Protein AF-A0A5U2LU31-F1 (afdb_monomer)

Organism: Salmonella enterica (NCBI:txid28901)

Secondary structure (DSSP, 8-state):
-HHHHHHHHHHHHHHHHHS-----------B--SGGG-BSSS-B--TTTTSSPPHHHHHHHHTT----BGGGT-SB-

Structure (mmCIF, N/CA/C/O backbone):
data_AF-A0A5U2LU31-F1
#
_entry.id   AF-A0A5U2LU31-F1
#
loop_
_atom_site.group_PDB
_atom_site.id
_atom_site.type_symbol
_atom_site.label_atom_id
_atom_site.label_alt_id
_atom_site.label_comp_id
_atom_site.label_asym_id
_atom_site.label_entity_id
_atom_site.label_seq_id
_atom_site.pdbx_PDB_ins_code
_atom_site.Cartn_x
_atom_site.Cartn_y
_atom_site.Cartn_z
_atom_site.occupancy
_atom_site.B_iso_or_equiv
_atom_site.auth_seq_id
_atom_site.auth_comp_id
_atom_site.auth_asym_id
_atom_site.auth_atom_id
_atom_site.pdbx_PDB_model_num
ATOM 1 N N . MET A 1 1 ? -29.910 -8.704 55.199 1.00 59.28 1 MET A N 1
ATOM 2 C CA . MET A 1 1 ? -30.167 -8.788 53.735 1.00 59.28 1 MET A CA 1
ATOM 3 C C . MET A 1 1 ? -29.500 -7.676 52.914 1.00 59.28 1 MET A C 1
ATOM 5 O O . MET A 1 1 ? -29.308 -7.854 51.718 1.00 59.28 1 MET A O 1
ATOM 9 N N . THR A 1 2 ? -29.117 -6.553 53.524 1.00 61.78 2 THR A N 1
ATOM 10 C CA . THR A 1 2 ? -28.649 -5.331 52.844 1.00 61.78 2 THR A CA 1
ATOM 11 C C . THR A 1 2 ? -27.250 -5.454 52.228 1.00 61.78 2 THR A C 1
ATOM 13 O O . THR A 1 2 ? -27.074 -5.082 51.077 1.00 61.78 2 THR A O 1
ATOM 16 N N . GLN A 1 3 ? -26.288 -6.077 52.921 1.00 62.81 3 GLN A N 1
ATOM 17 C CA . GLN A 1 3 ? -24.901 -6.206 52.439 1.00 62.81 3 GLN A CA 1
ATOM 18 C C . GLN A 1 3 ? -24.751 -7.012 51.137 1.00 62.81 3 GLN A C 1
ATOM 20 O O . GLN A 1 3 ? -23.985 -6.626 50.260 1.00 62.81 3 GLN A O 1
ATOM 25 N N . LYS A 1 4 ? -25.509 -8.109 50.985 1.00 62.59 4 LYS A N 1
ATOM 26 C CA . LYS A 1 4 ? -25.465 -8.959 49.780 1.00 62.59 4 LYS A CA 1
ATOM 27 C C . LYS A 1 4 ? -25.918 -8.196 48.531 1.00 62.59 4 LYS A C 1
ATOM 29 O O . LYS A 1 4 ? -25.363 -8.385 47.457 1.00 62.59 4 LYS A O 1
ATOM 34 N N . ARG A 1 5 ? -26.896 -7.294 48.687 1.00 63.47 5 ARG A N 1
ATOM 35 C CA . ARG A 1 5 ? -27.371 -6.415 47.609 1.00 63.47 5 ARG A CA 1
ATOM 36 C C . ARG A 1 5 ? -26.329 -5.365 47.234 1.00 63.47 5 ARG A C 1
ATOM 38 O O . ARG A 1 5 ? -26.205 -5.049 46.058 1.00 63.47 5 ARG A O 1
ATOM 45 N N . THR A 1 6 ? -25.578 -4.841 48.201 1.00 65.94 6 THR A N 1
ATOM 46 C CA . THR A 1 6 ? -24.507 -3.872 47.934 1.00 65.94 6 THR A CA 1
ATOM 47 C C . THR A 1 6 ? -23.318 -4.527 47.225 1.00 65.94 6 THR A C 1
ATOM 49 O O . THR A 1 6 ? -22.845 -3.997 46.227 1.00 65.94 6 THR A O 1
ATOM 52 N N . LEU A 1 7 ? -22.905 -5.721 47.664 1.00 68.44 7 LEU A N 1
ATOM 53 C CA . LEU A 1 7 ? -21.862 -6.525 47.009 1.00 68.44 7 LEU A CA 1
ATOM 54 C C . LEU A 1 7 ? -22.210 -6.864 45.554 1.00 68.44 7 LEU A C 1
ATOM 56 O O . LEU A 1 7 ? -21.367 -6.726 44.674 1.00 68.44 7 LEU A O 1
ATOM 60 N N . LEU A 1 8 ? -23.466 -7.236 45.290 1.00 74.19 8 LEU A N 1
ATOM 61 C CA . LEU A 1 8 ? -23.928 -7.531 43.933 1.00 74.19 8 LEU A CA 1
ATOM 62 C C . LEU A 1 8 ? -23.893 -6.286 43.027 1.00 74.19 8 LEU A C 1
ATOM 64 O O . LEU A 1 8 ? -23.479 -6.377 41.876 1.00 74.19 8 LEU A O 1
ATOM 68 N N . LYS A 1 9 ? -24.277 -5.113 43.554 1.00 69.19 9 LYS A N 1
ATOM 69 C CA . LYS A 1 9 ? -24.231 -3.840 42.813 1.00 69.19 9 LYS A CA 1
ATOM 70 C C . LYS A 1 9 ? -22.809 -3.459 42.409 1.00 69.19 9 LYS A C 1
ATOM 72 O O . LYS A 1 9 ? -22.593 -3.079 41.262 1.00 69.19 9 LYS A O 1
ATOM 77 N N . TYR A 1 10 ? -21.851 -3.579 43.328 1.00 77.56 10 TYR A N 1
ATOM 78 C CA . TYR A 1 10 ? -20.455 -3.276 43.018 1.00 77.56 10 TYR A CA 1
ATOM 79 C C . TYR A 1 10 ? -19.847 -4.308 42.065 1.00 77.56 10 TYR A C 1
ATOM 81 O O . TYR A 1 10 ? -19.157 -3.910 41.138 1.00 77.56 10 TYR A O 1
ATOM 89 N N . GLY A 1 11 ? -20.181 -5.597 42.205 1.00 80.19 11 GLY A N 1
ATOM 90 C CA . GLY A 1 11 ? -19.718 -6.639 41.283 1.00 80.19 11 GLY A CA 1
ATOM 91 C C . GLY A 1 11 ? -20.165 -6.421 39.832 1.00 80.19 11 GLY A C 1
ATOM 92 O O . GLY A 1 11 ? -19.362 -6.572 38.916 1.00 80.19 11 GLY A O 1
ATOM 93 N N . ILE A 1 12 ? -21.416 -6.000 39.616 1.00 81.44 12 ILE A N 1
ATOM 94 C CA . ILE A 1 12 ? -21.933 -5.683 38.273 1.00 81.44 12 ILE A CA 1
ATOM 95 C C . ILE A 1 12 ? -21.221 -4.456 37.685 1.00 81.44 12 ILE A C 1
ATOM 97 O O . ILE A 1 12 ? -20.851 -4.469 36.514 1.00 81.44 12 ILE A O 1
ATOM 101 N N . LEU A 1 13 ? -20.991 -3.415 38.492 1.00 80.69 13 LEU A N 1
ATOM 102 C CA . LEU A 1 13 ? -20.292 -2.209 38.042 1.00 80.69 13 LEU A CA 1
ATOM 103 C C . LEU A 1 13 ? -18.829 -2.503 37.673 1.00 80.69 13 LEU A C 1
ATOM 105 O O . LEU A 1 13 ? -18.352 -2.038 36.643 1.00 80.69 13 LEU A O 1
ATOM 109 N N . SER A 1 14 ? -18.134 -3.316 38.473 1.00 81.25 14 SER A N 1
ATOM 110 C CA . SER A 1 14 ? -16.764 -3.749 38.182 1.00 81.25 14 SER A CA 1
ATOM 111 C C . SER A 1 14 ? -16.677 -4.570 36.896 1.00 81.25 14 SER A C 1
ATOM 113 O O . SER A 1 14 ? -15.758 -4.361 36.112 1.00 81.25 14 SER A O 1
ATOM 115 N N . LEU A 1 15 ? -17.641 -5.464 36.647 1.00 80.94 15 LEU A N 1
ATOM 116 C CA . LEU A 1 15 ? -17.676 -6.266 35.422 1.00 80.94 15 LEU A CA 1
ATOM 117 C C . LEU A 1 15 ? -17.959 -5.408 34.178 1.00 80.94 15 LEU A C 1
ATOM 119 O O . LEU A 1 15 ? -17.359 -5.637 33.133 1.00 80.94 15 LEU A O 1
ATOM 123 N N . ALA A 1 16 ? -18.823 -4.396 34.297 1.00 79.88 16 ALA A N 1
ATOM 124 C CA . ALA A 1 16 ? -19.115 -3.463 33.210 1.00 79.88 16 ALA A CA 1
ATOM 125 C C . ALA A 1 16 ? -17.917 -2.561 32.857 1.00 79.88 16 ALA A C 1
ATOM 127 O O . ALA A 1 16 ? -17.697 -2.288 31.683 1.00 79.88 16 ALA A O 1
ATOM 128 N N . LEU A 1 17 ? -17.126 -2.128 33.848 1.00 78.00 17 LEU A N 1
ATOM 129 C CA . LEU A 1 17 ? -15.902 -1.343 33.614 1.00 78.00 17 LEU A CA 1
ATOM 130 C C . LEU A 1 17 ? -14.720 -2.192 33.120 1.00 78.00 17 LEU A C 1
ATOM 132 O O . LEU A 1 17 ? -13.814 -1.657 32.489 1.00 78.00 17 LEU A O 1
ATOM 136 N N . ALA A 1 18 ? -14.707 -3.490 33.428 1.00 80.06 18 ALA A N 1
ATOM 137 C CA . ALA A 1 18 ? -13.659 -4.415 32.999 1.00 80.06 18 ALA A CA 1
ATOM 138 C C . ALA A 1 18 ? -13.924 -5.034 31.617 1.00 80.06 18 ALA A C 1
ATOM 140 O O . ALA A 1 18 ? -13.033 -5.675 31.057 1.00 80.06 18 ALA A O 1
ATOM 141 N N . ALA A 1 19 ? -15.131 -4.869 31.067 1.00 75.81 19 ALA A N 1
ATOM 142 C CA . ALA A 1 19 ? -15.426 -5.306 29.714 1.00 75.81 19 ALA A CA 1
ATOM 143 C C . ALA A 1 19 ? -14.582 -4.475 28.732 1.00 75.81 19 ALA A C 1
ATOM 145 O O . ALA A 1 19 ? -14.661 -3.243 28.764 1.00 75.81 19 ALA A O 1
ATOM 146 N N . PRO A 1 20 ? -13.771 -5.107 27.865 1.00 69.81 20 PRO A N 1
ATOM 147 C CA . PRO A 1 20 ? -13.055 -4.373 26.840 1.00 69.81 20 PRO A CA 1
ATOM 148 C C . PRO A 1 20 ? -14.095 -3.699 25.947 1.00 69.81 20 PRO A C 1
ATOM 150 O O . PRO A 1 20 ? -14.878 -4.367 25.272 1.00 69.81 20 PRO A O 1
ATOM 153 N N . LEU A 1 21 ? -14.128 -2.367 25.969 1.00 71.44 21 LEU A N 1
ATOM 154 C CA . LEU A 1 21 ? -14.826 -1.614 24.941 1.00 71.44 21 LEU A CA 1
ATOM 155 C C . LEU A 1 21 ? -14.191 -2.032 23.617 1.00 71.44 21 LEU A C 1
ATOM 157 O O . LEU A 1 21 ? -12.966 -1.964 23.486 1.00 71.44 21 LEU A O 1
ATOM 161 N N . SER A 1 22 ? -14.996 -2.492 22.659 1.00 65.12 22 SER A N 1
ATOM 162 C CA . SER A 1 22 ? -14.537 -2.625 21.281 1.00 65.12 22 SER A CA 1
ATOM 163 C C . SER A 1 22 ? -14.058 -1.244 20.854 1.00 65.12 22 SER A C 1
ATOM 165 O O . SER A 1 22 ? -14.864 -0.370 20.544 1.00 65.12 22 SER A O 1
ATOM 167 N N . ALA A 1 23 ? -12.746 -1.016 20.918 1.00 70.50 23 ALA A N 1
ATOM 168 C CA . ALA A 1 23 ? -12.145 0.124 20.263 1.00 70.50 23 ALA A CA 1
ATOM 169 C C . ALA A 1 23 ? -12.608 0.044 18.810 1.00 70.50 23 ALA A C 1
ATOM 171 O O . ALA A 1 23 ? -12.519 -1.031 18.211 1.00 70.50 23 ALA A O 1
ATOM 172 N N . CYS A 1 24 ? -13.163 1.132 18.276 1.00 72.25 24 CYS A N 1
ATOM 173 C CA . CYS A 1 24 ? -13.469 1.230 16.857 1.00 72.25 24 CYS A CA 1
ATOM 174 C C . CYS A 1 24 ? -12.137 1.137 16.104 1.00 72.25 24 CYS A C 1
ATOM 176 O O . CYS A 1 24 ? -11.484 2.147 15.851 1.00 72.25 24 CYS A O 1
ATOM 178 N N . ALA A 1 25 ? -11.679 -0.087 15.856 1.00 79.75 25 ALA A N 1
ATOM 179 C CA . ALA A 1 25 ? -10.538 -0.352 15.013 1.00 79.75 25 ALA A CA 1
ATOM 180 C C . ALA A 1 25 ? -10.952 0.027 13.594 1.00 79.75 25 ALA A C 1
ATOM 182 O O . ALA A 1 25 ? -12.066 -0.281 13.167 1.00 79.75 25 ALA A O 1
ATOM 183 N N . PHE A 1 26 ? -10.078 0.732 12.888 1.00 89.88 26 PHE A N 1
ATOM 184 C CA . PHE A 1 26 ? -10.279 0.918 11.462 1.00 89.88 26 PHE A CA 1
ATOM 185 C C . PHE A 1 26 ? -10.114 -0.436 10.763 1.00 89.88 26 PHE A C 1
ATOM 187 O O . PHE A 1 26 ? -9.342 -1.290 11.200 1.00 89.88 26 PHE A O 1
ATOM 194 N N . ASP A 1 27 ? -10.850 -0.614 9.678 1.00 92.00 27 ASP A N 1
ATOM 195 C CA . ASP A 1 27 ? -10.888 -1.830 8.863 1.00 92.00 27 ASP A CA 1
ATOM 196 C C . ASP A 1 27 ? -10.429 -1.574 7.418 1.00 92.00 27 ASP A C 1
ATOM 198 O O . ASP A 1 27 ? -10.455 -2.472 6.579 1.00 92.00 27 ASP A O 1
ATOM 202 N N . SER A 1 28 ? -10.006 -0.344 7.120 1.00 94.06 28 SER A N 1
ATOM 203 C CA . SER A 1 28 ? -9.616 0.103 5.788 1.00 94.06 28 SER A CA 1
ATOM 204 C C . SER A 1 28 ? -8.483 1.128 5.845 1.00 94.06 28 SER A C 1
ATOM 206 O O . SER A 1 28 ? -8.336 1.881 6.809 1.00 94.06 28 SER A O 1
ATOM 208 N N . LEU A 1 29 ? -7.666 1.138 4.789 1.00 96.19 29 LEU A N 1
ATOM 209 C CA . LEU A 1 29 ? -6.572 2.081 4.576 1.00 96.19 29 LEU A CA 1
ATOM 210 C C . LEU A 1 29 ? -6.679 2.629 3.153 1.00 96.19 29 LEU A C 1
ATOM 212 O O . LEU A 1 29 ? -6.607 1.866 2.189 1.00 96.19 29 LEU A O 1
ATOM 216 N N . THR A 1 30 ? -6.823 3.946 3.042 1.00 97.69 30 THR A N 1
ATOM 217 C CA . THR A 1 30 ? -6.740 4.673 1.773 1.00 97.69 30 THR A CA 1
ATOM 218 C C . THR A 1 30 ? -5.456 5.480 1.759 1.00 97.69 30 THR A C 1
ATOM 220 O O . THR A 1 30 ? -5.184 6.228 2.698 1.00 97.69 30 THR A O 1
ATOM 223 N N . VAL A 1 31 ? -4.678 5.331 0.695 1.00 97.75 31 VAL A N 1
ATOM 224 C CA . VAL A 1 31 ? -3.413 6.034 0.491 1.00 97.75 31 VAL A CA 1
ATOM 225 C C . VAL A 1 31 ? -3.588 6.967 -0.692 1.00 97.75 31 VAL A C 1
ATOM 227 O O . VAL A 1 31 ? -4.134 6.559 -1.708 1.00 97.75 31 VAL A O 1
ATOM 230 N N . ILE A 1 32 ? -3.167 8.217 -0.534 1.00 97.56 32 ILE A N 1
ATOM 231 C CA . ILE A 1 32 ? -3.158 9.229 -1.588 1.00 97.56 32 ILE A CA 1
ATOM 232 C C . ILE A 1 32 ? -1.758 9.820 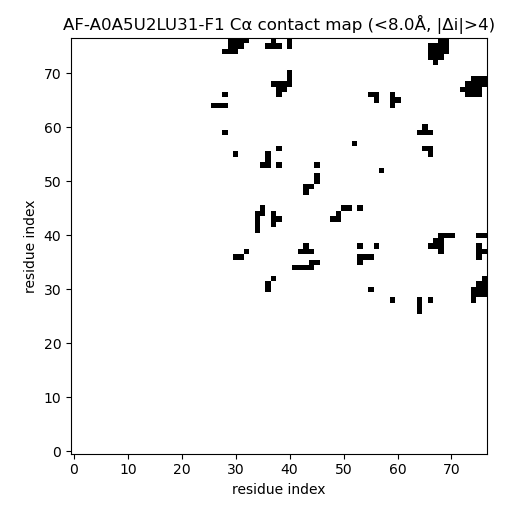-1.580 1.00 97.56 32 ILE A C 1
ATOM 234 O O . ILE A 1 32 ? -1.322 10.313 -0.533 1.00 97.56 32 ILE A O 1
ATOM 238 N N . GLY A 1 33 ? -1.061 9.792 -2.709 1.00 95.81 33 GLY A N 1
ATOM 239 C CA . GLY A 1 33 ? 0.282 10.352 -2.741 1.00 95.81 33 GLY A CA 1
ATOM 240 C C . GLY A 1 33 ? 0.916 10.416 -4.118 1.00 95.81 33 GLY A C 1
ATOM 241 O O . GLY A 1 33 ? 0.273 10.751 -5.108 1.00 95.81 33 GLY A O 1
ATOM 242 N N . ASP A 1 34 ? 2.223 10.183 -4.139 1.00 94.69 34 ASP A N 1
ATOM 243 C CA . ASP A 1 34 ? 3.060 10.227 -5.331 1.00 94.69 34 ASP A CA 1
ATOM 244 C C . ASP A 1 34 ? 3.750 8.872 -5.555 1.00 94.69 34 ASP A C 1
ATOM 246 O O . ASP A 1 34 ? 3.325 7.836 -5.037 1.00 94.69 34 ASP A O 1
ATOM 250 N N . SER A 1 35 ? 4.832 8.872 -6.334 1.00 94.88 35 SER A N 1
ATOM 251 C CA . SER A 1 35 ? 5.609 7.677 -6.649 1.00 94.88 35 SER A CA 1
ATOM 252 C C . SER A 1 35 ? 6.094 6.901 -5.418 1.00 94.88 35 SER A C 1
ATOM 254 O O . SER A 1 35 ? 6.206 5.680 -5.498 1.00 94.88 35 SER A O 1
ATOM 256 N N . LEU A 1 36 ? 6.348 7.553 -4.277 1.00 95.38 36 LEU A N 1
ATOM 257 C CA . LEU A 1 36 ? 6.835 6.887 -3.059 1.00 95.38 36 LEU A CA 1
ATOM 258 C C . LEU A 1 36 ? 5.755 6.097 -2.309 1.00 95.38 36 LEU A C 1
ATOM 260 O O . LEU A 1 36 ? 6.081 5.327 -1.403 1.00 95.38 36 LEU A O 1
ATOM 264 N N . SER A 1 37 ? 4.492 6.276 -2.682 1.00 96.31 37 SER A N 1
ATOM 265 C CA . SER A 1 37 ? 3.349 5.482 -2.222 1.00 96.31 37 SER A CA 1
ATOM 266 C C . SER A 1 37 ? 2.679 4.708 -3.356 1.00 96.31 37 SER A C 1
ATOM 268 O O . SER A 1 37 ? 1.667 4.061 -3.134 1.00 96.31 37 SER A O 1
ATOM 270 N N . ASP A 1 38 ? 3.188 4.781 -4.585 1.00 95.69 38 ASP A N 1
ATOM 271 C CA . ASP A 1 38 ? 2.543 4.130 -5.719 1.00 95.69 38 ASP A CA 1
ATOM 272 C C . ASP A 1 38 ? 2.811 2.617 -5.698 1.00 95.69 38 ASP A C 1
ATOM 274 O O . ASP A 1 38 ? 3.917 2.142 -5.975 1.00 95.69 38 ASP A O 1
ATOM 278 N N . THR A 1 39 ? 1.770 1.848 -5.379 1.00 94.00 39 THR A N 1
ATOM 279 C CA . THR A 1 39 ? 1.828 0.378 -5.343 1.00 94.00 39 THR A CA 1
ATOM 280 C C . THR A 1 39 ? 1.657 -0.271 -6.721 1.00 94.00 39 THR A C 1
ATOM 282 O O . THR A 1 39 ? 1.692 -1.499 -6.825 1.00 94.00 39 THR A O 1
ATOM 285 N N . GLY A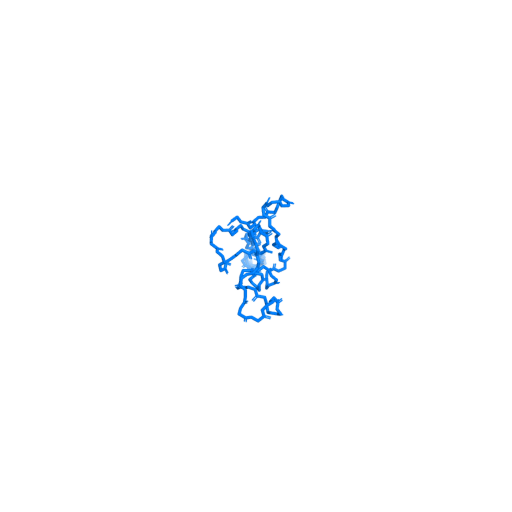 1 40 ? 1.493 0.519 -7.789 1.00 94.69 40 GLY A N 1
ATOM 286 C CA . GLY A 1 40 ? 1.386 0.019 -9.162 1.00 94.69 40 GLY A CA 1
ATOM 287 C C . GLY A 1 40 ? 0.320 0.688 -10.035 1.00 94.69 40 GLY A C 1
ATOM 288 O O . GLY A 1 40 ? -0.060 0.106 -11.049 1.00 94.69 40 GLY A O 1
ATOM 289 N N . ASN A 1 41 ? -0.181 1.872 -9.674 1.00 95.00 41 ASN A N 1
ATOM 290 C CA . ASN A 1 41 ? -1.026 2.700 -10.537 1.00 95.00 41 ASN A CA 1
ATOM 291 C C . ASN A 1 41 ? -0.267 3.147 -11.788 1.00 95.00 41 ASN A C 1
ATOM 293 O O . ASN A 1 41 ? -0.763 2.972 -12.899 1.00 95.00 41 ASN A O 1
ATOM 297 N N . ASN A 1 42 ? 0.934 3.703 -11.606 1.00 94.31 42 ASN A N 1
ATOM 298 C CA . ASN A 1 42 ? 1.817 4.133 -12.691 1.00 94.31 42 ASN A CA 1
ATOM 299 C C . ASN A 1 42 ? 3.181 3.422 -12.662 1.00 94.31 42 ASN A C 1
ATOM 301 O O . ASN A 1 42 ? 3.965 3.505 -13.606 1.00 94.31 42 ASN A O 1
ATOM 305 N N . GLY A 1 43 ? 3.478 2.703 -11.586 1.00 90.25 43 GLY A N 1
ATOM 306 C CA . GLY A 1 43 ? 4.665 1.875 -11.455 1.00 90.25 43 GLY A CA 1
ATOM 307 C C . GLY A 1 43 ? 4.993 1.640 -9.993 1.00 90.25 43 GLY A C 1
ATOM 308 O O . GLY A 1 43 ? 4.257 2.056 -9.108 1.00 90.25 43 GLY A O 1
ATOM 309 N N . ARG A 1 44 ? 6.116 0.973 -9.742 1.00 91.81 44 ARG A N 1
ATOM 310 C CA . ARG A 1 44 ? 6.615 0.741 -8.390 1.00 91.81 44 ARG A CA 1
ATOM 311 C C . ARG A 1 44 ? 8.006 1.341 -8.254 1.00 91.81 44 ARG A C 1
ATOM 313 O O . ARG A 1 44 ? 8.932 0.925 -8.950 1.00 91.81 44 ARG A O 1
ATOM 320 N N . TRP A 1 45 ? 8.147 2.316 -7.361 1.00 91.75 45 TRP A N 1
ATOM 321 C CA . TRP A 1 45 ? 9.331 3.177 -7.288 1.00 91.75 45 TRP A CA 1
ATOM 322 C C . TRP A 1 45 ? 10.176 2.869 -6.059 1.00 91.75 45 TRP A C 1
ATOM 324 O O . TRP A 1 45 ? 10.224 3.610 -5.082 1.00 91.75 45 TRP A O 1
ATOM 334 N N . THR A 1 46 ? 10.866 1.740 -6.118 1.00 92.44 46 THR A N 1
ATOM 335 C CA . THR A 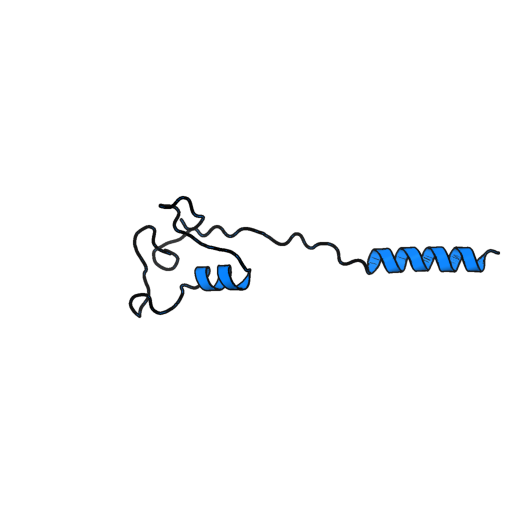1 46 ? 11.769 1.273 -5.062 1.00 92.44 46 THR A CA 1
ATOM 336 C C . THR A 1 46 ? 13.209 1.278 -5.561 1.00 92.44 46 THR A C 1
ATOM 338 O O . THR A 1 46 ? 13.473 0.925 -6.712 1.00 92.44 46 THR A O 1
ATOM 341 N N . TRP A 1 47 ? 14.154 1.613 -4.683 1.00 90.75 47 TRP A N 1
ATOM 342 C CA . TRP A 1 47 ? 15.584 1.687 -5.013 1.00 90.75 47 TRP A CA 1
ATOM 343 C C . TRP A 1 47 ? 16.190 0.350 -5.484 1.00 90.75 47 TRP A C 1
ATOM 345 O O . TRP A 1 47 ? 17.225 0.337 -6.142 1.00 90.75 47 TRP A O 1
ATOM 355 N N . ASP A 1 48 ? 15.540 -0.767 -5.164 1.00 93.69 48 ASP A N 1
ATOM 356 C CA . ASP A 1 48 ? 15.997 -2.139 -5.389 1.00 93.69 48 ASP A CA 1
ATOM 357 C C . ASP A 1 48 ? 15.196 -2.884 -6.471 1.00 93.69 48 ASP A C 1
ATOM 359 O O . ASP A 1 48 ? 15.175 -4.113 -6.506 1.00 93.69 48 ASP A O 1
ATOM 363 N N . SER A 1 49 ? 14.513 -2.154 -7.357 1.00 88.44 49 SER A N 1
ATOM 364 C CA . SER A 1 49 ? 13.695 -2.739 -8.435 1.00 88.44 49 SER A CA 1
ATOM 365 C C . SER A 1 49 ? 12.537 -3.636 -7.963 1.00 88.44 49 SER A C 1
ATOM 367 O O . SER A 1 49 ? 12.098 -4.522 -8.692 1.00 88.44 49 SER A O 1
ATOM 369 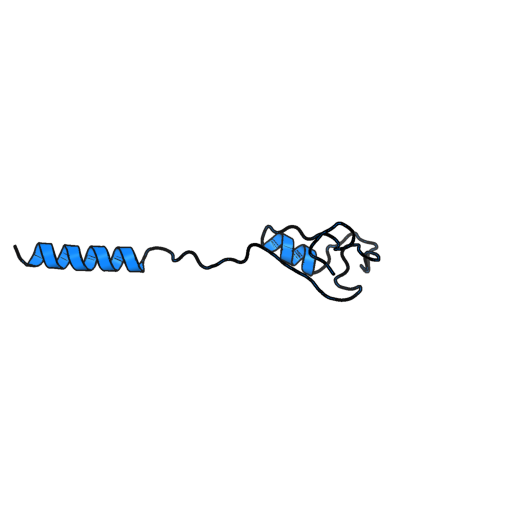N N . GLY A 1 50 ? 12.014 -3.403 -6.761 1.00 89.50 50 GLY A N 1
ATOM 370 C CA . GLY A 1 50 ? 10.751 -3.969 -6.288 1.00 89.50 50 GLY A CA 1
ATOM 371 C C . GLY A 1 50 ? 10.927 -5.089 -5.274 1.00 89.50 50 GLY A C 1
ATOM 372 O O . GLY A 1 50 ? 9.948 -5.756 -4.952 1.00 89.50 50 GLY A O 1
ATOM 373 N N . GLN A 1 51 ? 12.148 -5.309 -4.779 1.00 91.44 51 GLN A N 1
ATOM 374 C CA . GLN A 1 51 ? 12.437 -6.385 -3.830 1.00 91.44 51 GLN A CA 1
ATOM 375 C C . GLN A 1 51 ? 11.907 -6.076 -2.423 1.00 91.44 51 GLN A C 1
ATOM 377 O O . GLN A 1 51 ? 11.465 -6.989 -1.727 1.00 91.44 51 GLN A O 1
ATOM 382 N N . ASN A 1 52 ? 11.911 -4.807 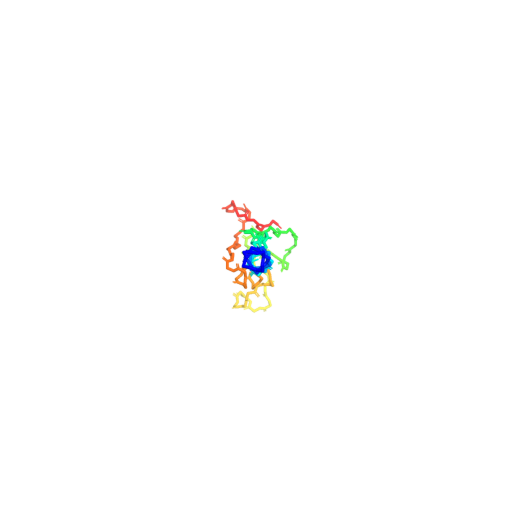-2.010 1.00 93.31 52 ASN A N 1
ATOM 383 C CA . ASN A 1 52 ? 11.378 -4.360 -0.727 1.00 93.31 52 ASN A CA 1
ATOM 384 C C . ASN A 1 52 ? 9.987 -3.739 -0.863 1.00 93.31 52 ASN A C 1
ATOM 386 O O . ASN A 1 52 ? 9.631 -3.166 -1.894 1.00 93.31 52 ASN A O 1
ATOM 390 N N . LYS A 1 53 ? 9.209 -3.832 0.222 1.00 93.75 53 LYS A N 1
ATOM 391 C CA . LYS A 1 53 ? 7.887 -3.208 0.362 1.00 93.75 53 LYS A CA 1
ATOM 392 C C . LYS A 1 53 ? 7.994 -1.693 0.550 1.00 93.75 53 LYS A C 1
ATOM 394 O O . LYS A 1 53 ? 8.857 -1.228 1.298 1.00 93.75 53 LYS A O 1
ATOM 399 N N . LEU A 1 54 ? 7.079 -0.943 -0.054 1.00 95.19 54 LEU A N 1
ATOM 400 C CA . LEU A 1 54 ? 6.835 0.455 0.282 1.00 95.19 54 LEU A CA 1
ATOM 401 C C . LEU A 1 54 ? 6.306 0.566 1.720 1.00 95.19 54 LEU A C 1
ATOM 403 O O . LEU A 1 54 ? 5.898 -0.420 2.343 1.00 95.19 54 LEU A O 1
ATOM 407 N N . TYR A 1 55 ? 6.376 1.766 2.290 1.00 95.25 55 TYR A N 1
ATOM 408 C CA . TYR A 1 55 ? 6.022 1.979 3.696 1.00 95.25 55 TYR A CA 1
ATOM 409 C C . TYR A 1 55 ? 4.535 1.701 3.969 1.00 95.25 55 TYR A C 1
ATOM 411 O O . TYR A 1 55 ? 4.183 1.194 5.032 1.00 95.25 55 TYR A O 1
ATOM 419 N N . ASP A 1 56 ? 3.672 2.020 3.012 1.00 96.69 56 ASP A N 1
ATOM 420 C CA . ASP A 1 56 ? 2.225 1.862 3.061 1.00 96.69 56 ASP A CA 1
ATOM 421 C C . ASP A 1 56 ? 1.795 0.401 2.901 1.00 96.69 56 ASP A C 1
ATOM 423 O O . ASP A 1 56 ? 0.874 -0.044 3.580 1.00 96.69 56 ASP A O 1
ATOM 427 N N . GLU A 1 57 ? 2.521 -0.385 2.112 1.00 96.06 57 GLU A N 1
ATOM 428 C CA . GLU A 1 57 ? 2.352 -1.840 2.063 1.00 96.06 57 GLU A CA 1
ATOM 429 C C . GLU A 1 57 ? 2.731 -2.509 3.388 1.00 96.06 57 GLU A C 1
ATOM 431 O O . GLU A 1 57 ? 2.022 -3.397 3.863 1.00 96.06 57 GLU A O 1
ATOM 436 N N . GLN A 1 58 ? 3.832 -2.074 4.013 1.00 96.12 58 GLN A N 1
ATOM 437 C CA . GLN A 1 58 ? 4.230 -2.555 5.343 1.00 96.12 58 GLN A CA 1
ATOM 438 C C . GLN A 1 58 ? 3.213 -2.137 6.412 1.00 96.12 58 GLN A C 1
ATOM 440 O O . GLN A 1 58 ? 2.928 -2.897 7.341 1.00 96.12 58 GLN A O 1
ATOM 445 N N . LEU A 1 59 ? 2.660 -0.928 6.290 1.00 96.62 59 LEU A N 1
ATOM 446 C CA . LEU A 1 59 ? 1.626 -0.419 7.182 1.00 96.62 59 LEU A CA 1
ATOM 447 C C . LEU A 1 59 ? 0.333 -1.228 7.041 1.00 96.62 59 LEU A C 1
ATOM 449 O O . LEU A 1 59 ? -0.210 -1.669 8.052 1.00 96.62 59 LEU A O 1
ATOM 453 N N . ALA A 1 60 ? -0.125 -1.466 5.810 1.00 96.75 60 ALA A N 1
ATOM 454 C CA . ALA A 1 60 ? -1.293 -2.290 5.518 1.00 96.75 60 ALA A CA 1
ATOM 455 C C . ALA A 1 60 ? -1.134 -3.695 6.117 1.00 96.75 60 ALA A C 1
ATOM 457 O O . ALA A 1 60 ? -1.984 -4.138 6.889 1.00 96.75 60 ALA A O 1
ATOM 458 N N . GLU A 1 61 ? 0.006 -4.348 5.866 1.00 96.19 61 GLU A N 1
ATOM 459 C CA . GLU A 1 61 ? 0.310 -5.679 6.398 1.00 96.19 61 GLU A CA 1
ATOM 460 C C . GLU A 1 61 ? 0.308 -5.713 7.930 1.00 96.19 61 GLU A C 1
ATOM 462 O O . GLU A 1 61 ? -0.268 -6.625 8.525 1.00 96.19 61 GLU A O 1
ATOM 467 N N . ARG A 1 62 ? 0.892 -4.701 8.588 1.00 95.81 62 ARG A N 1
ATOM 468 C CA . ARG A 1 62 ? 0.907 -4.598 10.056 1.00 95.81 62 ARG A CA 1
ATOM 469 C C . ARG A 1 62 ? -0.500 -4.593 10.658 1.00 95.81 62 ARG A C 1
ATOM 471 O O . ARG A 1 62 ? -0.673 -5.072 11.777 1.00 95.81 62 ARG A O 1
ATOM 478 N N . TYR A 1 63 ? -1.482 -4.060 9.937 1.00 94.62 63 TYR A N 1
ATOM 479 C CA . TYR A 1 63 ? -2.878 -4.011 10.369 1.00 94.62 63 TYR A CA 1
ATOM 480 C C . TYR A 1 63 ?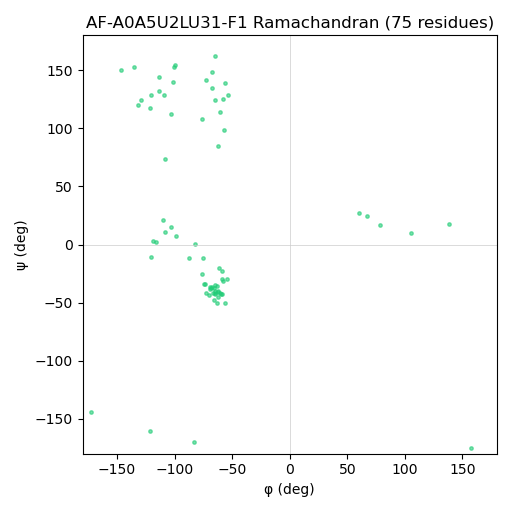 -3.750 -5.117 9.761 1.00 94.62 63 TYR A C 1
ATOM 482 O O . TYR A 1 63 ? -4.959 -5.117 9.972 1.00 94.62 63 TYR A O 1
ATOM 490 N N . GLY A 1 64 ? -3.160 -6.080 9.044 1.00 96.00 64 GLY A N 1
ATOM 491 C CA . GLY A 1 64 ? -3.910 -7.158 8.395 1.00 96.00 64 GLY A CA 1
ATOM 492 C C . GLY A 1 64 ? -4.802 -6.675 7.249 1.00 96.00 64 GLY A C 1
ATOM 493 O O . GLY A 1 64 ? -5.795 -7.325 6.930 1.00 96.00 64 GLY A O 1
ATOM 494 N N . LEU A 1 65 ? -4.466 -5.534 6.648 1.00 95.88 65 LEU A N 1
ATOM 495 C CA . LEU A 1 65 ? -5.172 -4.946 5.519 1.00 95.88 65 LEU A CA 1
ATOM 496 C C . LEU A 1 65 ? -4.453 -5.267 4.208 1.00 95.88 65 LEU A C 1
ATOM 498 O O . LEU A 1 65 ? -3.239 -5.470 4.171 1.00 95.88 65 LEU A O 1
ATOM 502 N N . ALA A 1 66 ? -5.216 -5.274 3.118 1.00 91.75 66 ALA A N 1
ATOM 503 C CA . ALA A 1 66 ? -4.682 -5.342 1.766 1.00 91.75 66 ALA A CA 1
ATOM 504 C C . ALA A 1 66 ? -4.712 -3.948 1.134 1.00 91.75 66 ALA A C 1
ATOM 506 O O . ALA A 1 66 ? -5.683 -3.211 1.297 1.00 91.75 66 ALA A O 1
ATOM 507 N N . LEU A 1 67 ? -3.658 -3.612 0.395 1.00 94.50 67 LEU A N 1
ATOM 508 C CA . LEU A 1 67 ? -3.560 -2.384 -0.381 1.00 94.50 67 LEU A CA 1
ATOM 509 C C . LEU A 1 67 ? -3.365 -2.764 -1.850 1.00 94.50 67 LEU A C 1
ATOM 511 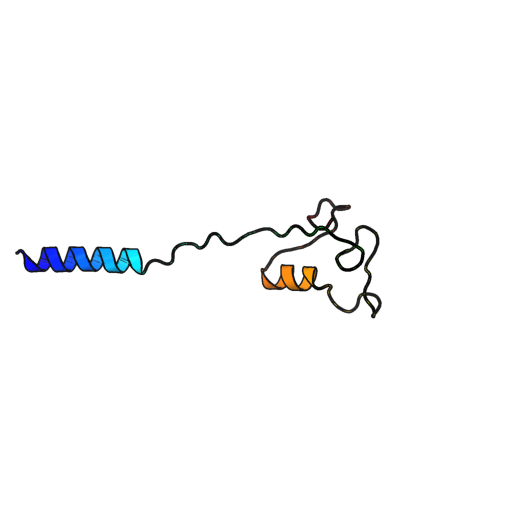O O . LEU A 1 67 ? -2.516 -3.597 -2.167 1.00 94.50 67 LEU A O 1
ATOM 515 N N . SER A 1 68 ? -4.182 -2.198 -2.735 1.00 95.62 68 SER A N 1
ATOM 516 C CA . SER A 1 68 ? -4.109 -2.431 -4.178 1.00 95.62 68 SER A CA 1
ATOM 5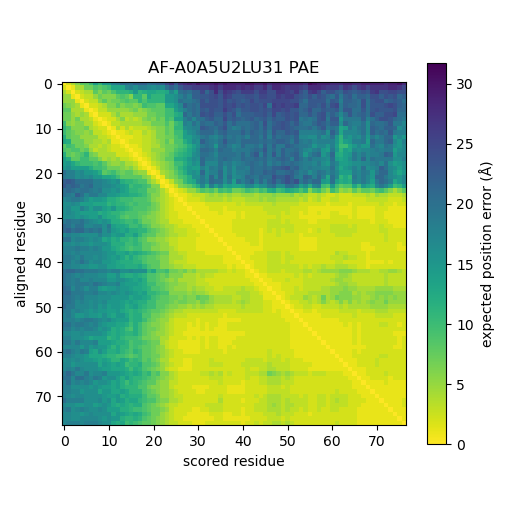17 C C . SER A 1 68 ? -4.221 -1.113 -4.951 1.00 95.62 68 SER A C 1
ATOM 519 O O . SER A 1 68 ? -4.858 -0.175 -4.455 1.00 95.62 68 SER A O 1
ATOM 521 N N . PRO A 1 69 ? -3.637 -1.028 -6.162 1.00 96.88 69 PRO A N 1
ATOM 522 C CA . PRO A 1 69 ? -3.736 0.160 -7.006 1.00 96.88 69 PRO A CA 1
ATOM 523 C C . PRO A 1 69 ? -5.188 0.549 -7.304 1.00 96.88 69 PRO A C 1
ATOM 525 O O . PRO A 1 69 ? -6.019 -0.313 -7.609 1.00 96.88 69 PRO A O 1
ATOM 528 N N . SER A 1 70 ? -5.494 1.845 -7.278 1.00 96.94 70 SER A N 1
ATOM 529 C CA . SER A 1 70 ? -6.794 2.400 -7.675 1.00 96.94 70 SER A CA 1
ATOM 530 C C . SER A 1 70 ? -7.159 2.066 -9.125 1.00 96.94 70 SER A C 1
ATOM 532 O O . SER A 1 70 ? -8.333 1.841 -9.420 1.00 96.94 70 SER A O 1
ATOM 534 N N . SER A 1 71 ? -6.170 1.911 -10.014 1.00 96.38 71 SER A N 1
ATOM 535 C CA . SER A 1 71 ? -6.369 1.428 -11.391 1.00 96.38 71 SER A CA 1
ATOM 536 C C . SER A 1 71 ? -7.004 0.030 -11.465 1.00 96.38 71 SER A C 1
ATOM 538 O O . SER A 1 71 ? -7.664 -0.293 -12.451 1.00 96.38 71 SER A O 1
ATOM 540 N N . ASN A 1 72 ? -6.876 -0.764 -10.396 1.00 96.44 72 ASN A N 1
ATOM 541 C CA . ASN A 1 72 ? -7.505 -2.074 -10.218 1.00 96.44 72 ASN A CA 1
ATOM 542 C C . ASN A 1 72 ? -8.729 -2.028 -9.278 1.00 96.44 72 ASN A C 1
ATOM 544 O O . ASN A 1 72 ? -9.173 -3.069 -8.794 1.00 96.44 72 ASN A O 1
ATOM 548 N N . GLY A 1 73 ? -9.265 -0.837 -8.985 1.00 96.25 73 GLY A N 1
ATOM 549 C CA . GLY A 1 73 ? -10.378 -0.635 -8.051 1.00 96.25 73 GLY A CA 1
ATOM 550 C C . GLY A 1 73 ? -9.981 -0.675 -6.570 1.00 96.25 73 GLY A C 1
ATOM 551 O O . GLY A 1 73 ? -10.845 -0.861 -5.715 1.00 96.25 73 GLY A O 1
ATOM 552 N N . GLY A 1 74 ? -8.686 -0.547 -6.269 1.00 96.69 74 GLY A N 1
ATOM 553 C CA . GLY A 1 74 ? -8.146 -0.528 -4.913 1.00 96.69 74 GLY A CA 1
ATOM 554 C C . GLY A 1 74 ? -8.195 0.830 -4.210 1.00 96.69 74 GLY A C 1
ATOM 555 O O . GLY A 1 74 ? -8.818 1.781 -4.677 1.00 96.69 74 GLY A O 1
ATOM 556 N N . SER A 1 75 ? -7.517 0.912 -3.063 1.00 97.44 75 SER A N 1
ATOM 557 C CA . SER A 1 75 ? -7.501 2.087 -2.178 1.00 97.44 75 SER A CA 1
ATOM 558 C C . SER A 1 75 ? -6.177 2.870 -2.173 1.00 97.44 75 SER A C 1
ATOM 560 O O . SER A 1 75 ? -5.991 3.745 -1.329 1.00 97.44 75 SER A O 1
ATOM 562 N N . ASN A 1 76 ? -5.261 2.583 -3.101 1.00 97.50 76 ASN A N 1
ATOM 563 C CA . ASN A 1 76 ? -4.015 3.328 -3.303 1.00 97.50 76 ASN A CA 1
ATOM 564 C C . ASN A 1 76 ? -4.134 4.250 -4.528 1.00 97.50 76 ASN A C 1
ATOM 566 O O . ASN A 1 76 ? -4.236 3.744 -5.646 1.00 97.50 76 ASN A O 1
ATOM 570 N N . TYR A 1 77 ? -4.137 5.566 -4.315 1.00 96.12 77 TYR A N 1
ATOM 571 C CA . TYR A 1 77 ? -4.358 6.616 -5.317 1.00 96.12 77 TYR A CA 1
ATOM 572 C C . TYR A 1 77 ? -3.096 7.435 -5.586 1.00 96.12 77 TYR A C 1
ATOM 574 O O . TYR A 1 77 ? -2.445 7.870 -4.604 1.00 96.12 77 TYR A O 1
#

pLDDT: mean 87.52, std 11.35, range [59.28, 97.75]

Radius of gyration: 23.47 Å; Cα contacts (8 Å, |Δi|>4): 78; chains: 1; bounding box: 46×19×66 Å

Sequence (77 aa):
MTQKRTLLKYGILSLALAAPLSACAFDSLTVIGDSLSDTGNNGRWTWDSGQNKLYDEQLAERYGLALSPSSNGGSNY

InterPro domains:
  IPR036514 SGNH hydrolase superfamily [G3DSA:3.40.50.1110] (18-77)

Mean predicted aligned error: 8.86 Å

Solvent-accessible surface area (backbone atoms only — not comparable to fu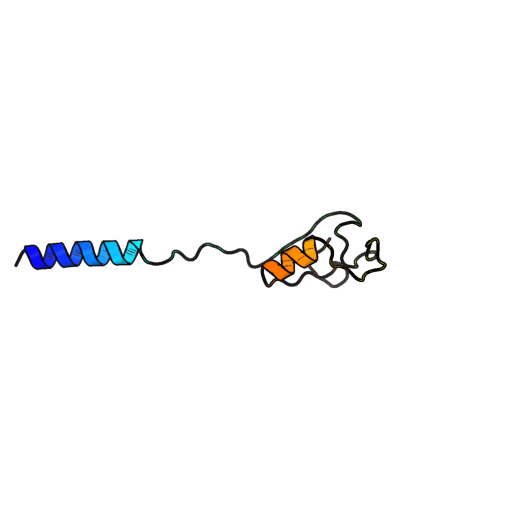ll-atom values): 4887 Å² total; per-residue (Å²): 124,66,67,64,57,52,54,52,52,51,53,52,53,52,52,62,71,66,48,79,73,82,69,88,70,81,90,78,71,78,46,77,67,54,61,77,64,31,80,49,62,90,44,69,68,44,100,70,80,60,78,64,78,48,69,64,56,52,50,27,52,75,72,76,43,83,76,40,23,37,84,77,75,38,40,30,79

Foldseek 3Di:
DPVVVVVVVVVVVVVVVPPPDPDPDDPDDAAEDDQLQAPCQPHHDDPVRPPDDRPVCVVCVVSVHDADGVVVVGRYD